Protein AF-A0A7C2C1P5-F1 (afdb_monomer)

Structure (mmCIF, N/CA/C/O backbone):
data_AF-A0A7C2C1P5-F1
#
_entry.id   AF-A0A7C2C1P5-F1
#
loop_
_atom_site.group_PDB
_atom_site.id
_atom_site.type_symbol
_atom_site.label_atom_id
_atom_site.label_alt_id
_atom_site.label_comp_id
_atom_site.label_asym_id
_atom_site.label_entity_id
_atom_site.label_seq_id
_atom_site.pdbx_PDB_ins_code
_atom_site.Cartn_x
_atom_site.Cartn_y
_atom_site.Cartn_z
_atom_site.occupancy
_atom_site.B_iso_or_equiv
_atom_site.auth_seq_id
_atom_site.auth_comp_id
_atom_site.auth_asym_id
_atom_site.auth_atom_id
_atom_site.pdbx_PDB_model_num
ATOM 1 N N . MET A 1 1 ? 1.024 17.976 -11.816 1.00 47.03 1 MET A N 1
ATOM 2 C CA . MET A 1 1 ? 0.638 16.989 -12.848 1.00 47.03 1 MET A CA 1
ATOM 3 C C . MET A 1 1 ? 0.686 15.662 -12.128 1.00 47.03 1 MET A C 1
ATOM 5 O O . MET A 1 1 ? 1.756 15.364 -11.622 1.00 47.03 1 MET A O 1
ATOM 9 N N . ASN A 1 2 ? -0.430 14.943 -11.997 1.00 51.06 2 ASN A N 1
ATOM 10 C CA . ASN A 1 2 ? -0.379 13.578 -11.468 1.00 51.06 2 ASN A CA 1
ATOM 11 C C . ASN A 1 2 ? 0.275 12.696 -12.532 1.00 51.06 2 ASN A C 1
ATOM 13 O O . ASN A 1 2 ? -0.129 12.732 -13.696 1.00 51.06 2 ASN A O 1
ATOM 17 N N . TYR A 1 3 ? 1.352 12.013 -12.151 1.00 60.16 3 TYR A N 1
ATOM 18 C CA . TYR A 1 3 ? 2.164 11.206 -13.061 1.00 60.16 3 TYR A CA 1
ATOM 19 C C . TYR A 1 3 ? 1.692 9.756 -13.147 1.00 60.16 3 TYR A C 1
ATOM 21 O O . TYR A 1 3 ? 2.109 9.067 -14.064 1.00 60.16 3 TYR A O 1
ATOM 29 N N . SER A 1 4 ? 0.807 9.291 -12.269 1.00 64.81 4 SER A N 1
ATOM 30 C CA . SER A 1 4 ? 0.294 7.925 -12.320 1.00 64.81 4 SER A CA 1
ATOM 31 C C . SER A 1 4 ? -1.225 7.921 -12.393 1.00 64.81 4 SER A C 1
ATOM 33 O O . SER A 1 4 ? -1.889 8.705 -11.718 1.00 64.81 4 SER A O 1
ATOM 35 N N . ALA A 1 5 ? -1.774 7.038 -13.226 1.00 74.25 5 ALA A N 1
ATOM 36 C CA . ALA A 1 5 ? -3.214 6.807 -13.286 1.00 74.25 5 ALA A CA 1
ATOM 37 C C . ALA A 1 5 ? -3.710 6.011 -12.068 1.00 74.25 5 ALA A C 1
ATOM 39 O O . ALA A 1 5 ? -4.882 6.101 -11.702 1.00 74.25 5 ALA A O 1
ATOM 40 N N . TYR A 1 6 ? -2.830 5.217 -11.453 1.00 86.88 6 TYR A N 1
ATOM 41 C CA . TYR A 1 6 ? -3.215 4.231 -10.457 1.00 86.88 6 TYR A CA 1
ATOM 42 C C . TYR A 1 6 ? -2.017 3.771 -9.623 1.00 86.88 6 TYR A C 1
ATOM 44 O O . TYR A 1 6 ? -0.975 3.413 -10.177 1.00 86.88 6 TYR A O 1
ATOM 52 N N . ALA A 1 7 ? -2.188 3.691 -8.308 1.00 92.06 7 ALA A N 1
ATOM 53 C CA . ALA A 1 7 ? -1.241 3.031 -7.421 1.00 92.06 7 ALA A CA 1
ATOM 54 C C . ALA A 1 7 ? -1.938 2.049 -6.483 1.00 92.06 7 ALA A C 1
ATOM 56 O O . ALA A 1 7 ? -3.107 2.203 -6.142 1.00 92.06 7 ALA A O 1
ATOM 57 N N . CYS A 1 8 ? -1.187 1.046 -6.052 1.00 95.19 8 CYS A N 1
ATOM 58 C CA . CYS A 1 8 ? -1.627 0.044 -5.103 1.00 95.19 8 CYS A CA 1
ATOM 59 C C . CYS A 1 8 ? -0.527 -0.210 -4.073 1.00 95.19 8 CYS A C 1
ATOM 61 O O . CYS A 1 8 ? 0.651 -0.314 -4.426 1.00 95.19 8 CYS A O 1
ATOM 63 N N . ALA A 1 9 ? -0.917 -0.336 -2.810 1.00 96.62 9 ALA A N 1
ATOM 64 C CA . ALA A 1 9 ? -0.057 -0.748 -1.717 1.00 96.62 9 ALA A CA 1
ATOM 65 C C . ALA A 1 9 ? -0.571 -2.059 -1.112 1.00 96.62 9 ALA A C 1
ATOM 67 O O . ALA A 1 9 ? -1.729 -2.159 -0.710 1.00 96.62 9 ALA A O 1
ATOM 68 N N . LEU A 1 10 ? 0.308 -3.054 -1.034 1.00 97.00 10 LEU A N 1
ATOM 69 C CA . LEU A 1 10 ? 0.086 -4.300 -0.314 1.00 97.00 10 LEU A CA 1
ATOM 70 C C . LEU A 1 10 ? 0.601 -4.127 1.109 1.00 97.00 10 LEU A C 1
ATOM 72 O O . LEU A 1 10 ? 1.766 -3.767 1.319 1.00 97.00 10 LEU A O 1
ATOM 76 N N . LEU A 1 11 ? -0.256 -4.422 2.078 1.00 96.62 11 LEU A N 1
ATOM 77 C CA . LEU A 1 11 ? 0.019 -4.234 3.494 1.00 96.62 11 LEU A CA 1
ATOM 78 C C . LEU A 1 11 ? -0.015 -5.578 4.231 1.00 96.62 11 LEU A C 1
ATOM 80 O O . LEU A 1 11 ? -0.901 -6.413 4.016 1.00 96.62 11 LEU A O 1
ATOM 84 N N . GLY A 1 12 ? 0.958 -5.773 5.120 1.00 95.31 12 GLY A N 1
ATOM 85 C CA . GLY A 1 12 ? 0.967 -6.869 6.090 1.00 95.31 12 GLY A CA 1
ATOM 86 C C . GLY A 1 12 ? 0.499 -6.414 7.471 1.00 95.31 12 GLY A C 1
ATOM 87 O O . GLY A 1 12 ? 0.129 -5.259 7.675 1.00 95.31 12 GLY A O 1
ATOM 88 N N . LYS A 1 13 ? 0.582 -7.311 8.457 1.00 94.00 13 LYS A N 1
ATOM 89 C CA . LYS A 1 13 ? 0.143 -7.063 9.846 1.00 94.00 13 LYS A CA 1
ATOM 90 C C . LYS A 1 13 ? 0.682 -5.786 10.488 1.00 94.00 13 LYS A C 1
ATOM 92 O O . LYS A 1 13 ? -0.022 -5.187 11.292 1.00 94.00 13 LYS A O 1
ATOM 97 N N . LYS A 1 14 ? 1.902 -5.367 10.144 1.00 93.06 14 LYS A N 1
ATOM 98 C CA . LYS A 1 14 ? 2.514 -4.148 10.695 1.00 93.06 14 LYS A CA 1
ATOM 99 C C . LYS A 1 14 ? 1.728 -2.883 10.361 1.00 93.06 14 LYS A C 1
ATOM 101 O O . LYS A 1 14 ? 1.739 -1.954 11.150 1.00 93.06 14 LYS A O 1
ATOM 106 N N . ALA A 1 15 ? 1.003 -2.850 9.242 1.00 94.44 15 ALA A N 1
ATOM 107 C CA . ALA A 1 15 ? 0.174 -1.699 8.887 1.00 94.44 15 ALA A CA 1
ATOM 108 C C . ALA A 1 15 ? -1.025 -1.495 9.834 1.00 94.44 15 ALA A C 1
ATOM 110 O O . ALA A 1 15 ? -1.658 -0.450 9.789 1.00 94.44 15 ALA A O 1
ATOM 111 N N . LEU A 1 16 ? -1.326 -2.470 10.700 1.00 95.12 16 LEU A N 1
ATOM 112 C CA . LEU A 1 16 ? -2.346 -2.364 11.748 1.00 95.12 16 LEU A CA 1
ATOM 113 C C . LEU A 1 16 ? -1.818 -1.695 13.031 1.00 95.12 16 LEU A C 1
ATOM 115 O O . LEU A 1 16 ? -2.535 -1.629 14.028 1.00 95.12 16 LEU A O 1
ATOM 119 N N . GLU A 1 17 ? -0.557 -1.262 13.058 1.00 96.31 17 GLU A N 1
ATOM 120 C CA . GLU A 1 17 ? -0.008 -0.493 14.175 1.00 96.31 17 GLU A CA 1
ATOM 121 C C . GLU A 1 17 ? -0.621 0.911 14.172 1.00 96.31 17 GLU A C 1
ATOM 123 O O . GLU A 1 17 ? -0.501 1.652 13.196 1.00 96.31 17 GLU A O 1
ATOM 128 N N . TRP A 1 18 ? -1.269 1.271 15.280 1.00 95.06 18 TRP A N 1
ATOM 129 C CA . TRP A 1 18 ? -1.959 2.549 15.449 1.00 95.06 18 TRP A CA 1
ATOM 130 C C . TRP A 1 18 ? -1.076 3.748 15.100 1.00 95.06 18 TRP A C 1
ATOM 132 O O . TRP A 1 18 ? -1.495 4.630 14.356 1.00 95.06 18 TRP A O 1
ATOM 142 N N . GLU A 1 19 ? 0.166 3.749 15.584 1.00 96.88 19 GLU A N 1
ATOM 143 C CA . GLU A 1 19 ? 1.115 4.837 15.361 1.00 96.88 19 GLU A CA 1
ATOM 144 C C . GLU A 1 19 ? 1.379 5.080 13.871 1.00 96.88 19 GLU A C 1
ATOM 146 O O . GLU A 1 19 ? 1.515 6.227 13.457 1.00 96.88 19 GLU A O 1
ATOM 151 N N . ARG A 1 20 ? 1.393 4.021 13.053 1.00 96.31 20 ARG A N 1
ATOM 152 C CA . ARG A 1 20 ? 1.585 4.139 11.601 1.00 96.31 20 ARG A CA 1
ATOM 153 C C . ARG A 1 20 ? 0.352 4.676 10.904 1.00 96.31 20 ARG A C 1
ATOM 155 O O . ARG A 1 20 ? 0.480 5.426 9.947 1.00 96.31 20 ARG A O 1
ATOM 162 N N . VAL A 1 21 ? -0.834 4.269 11.351 1.00 96.56 21 VAL A N 1
ATOM 163 C CA . VAL A 1 21 ? -2.097 4.782 10.805 1.00 96.56 21 VAL A CA 1
ATOM 164 C C . VAL A 1 21 ? -2.243 6.268 11.129 1.00 96.56 21 VAL A C 1
ATOM 166 O O . VAL A 1 21 ? -2.655 7.040 10.269 1.00 96.56 21 VAL A O 1
ATOM 169 N N . LEU A 1 22 ? -1.839 6.684 12.330 1.00 96.81 22 LEU A N 1
ATOM 170 C CA . LEU A 1 22 ? -1.813 8.093 12.706 1.00 96.81 22 LEU A CA 1
ATOM 171 C C . LEU A 1 22 ? -0.812 8.886 11.853 1.00 96.81 22 LEU A C 1
ATOM 173 O O . LEU A 1 22 ? -1.205 9.865 11.228 1.00 96.81 22 LEU A O 1
ATOM 177 N N . GLU A 1 23 ? 0.441 8.426 11.751 1.00 97.31 23 GLU A N 1
ATOM 178 C CA . GLU A 1 23 ? 1.470 9.053 10.900 1.00 97.31 23 GLU A CA 1
ATOM 179 C C . GLU A 1 23 ? 1.011 9.143 9.434 1.00 97.31 23 GLU A C 1
ATOM 181 O O . GLU A 1 23 ? 1.215 10.153 8.762 1.00 97.31 23 GLU A O 1
ATOM 186 N N . LEU A 1 24 ? 0.320 8.111 8.943 1.00 96.38 24 LEU A N 1
ATOM 187 C CA . LEU A 1 24 ? -0.246 8.092 7.599 1.00 96.38 24 LEU A CA 1
ATOM 188 C C . LEU A 1 24 ? -1.259 9.219 7.379 1.00 96.38 24 LEU A C 1
ATOM 190 O O . LEU A 1 24 ? -1.215 9.865 6.334 1.00 96.38 24 LEU A O 1
ATOM 194 N N . LEU A 1 25 ? -2.179 9.432 8.320 1.00 96.12 25 LEU A N 1
ATOM 195 C CA . LEU A 1 25 ? -3.213 10.464 8.199 1.00 96.12 25 LEU A CA 1
ATOM 196 C C . LEU A 1 25 ? -2.680 11.870 8.479 1.00 96.12 25 LEU A C 1
ATOM 198 O O . LEU A 1 25 ? -3.229 12.833 7.955 1.00 96.12 25 LEU A O 1
ATOM 202 N N . GLU A 1 26 ? -1.596 12.010 9.242 1.00 95.56 26 GLU A N 1
ATOM 203 C CA . GLU A 1 26 ? -0.880 13.285 9.352 1.00 95.56 26 GLU A CA 1
ATOM 204 C C . GLU A 1 26 ? -0.265 13.696 8.002 1.00 95.56 26 GLU A C 1
ATOM 206 O O . GLU A 1 26 ? -0.374 14.858 7.598 1.00 95.56 26 GLU A O 1
ATOM 211 N N . GLU A 1 27 ? 0.332 12.747 7.276 1.00 95.88 27 GLU A N 1
ATOM 212 C CA . GLU A 1 27 ? 0.961 12.999 5.972 1.00 95.88 27 GLU A CA 1
ATOM 213 C C . GLU A 1 27 ? -0.054 13.060 4.815 1.00 95.88 27 GLU A C 1
ATOM 215 O O . GLU A 1 27 ? 0.116 13.836 3.868 1.00 95.88 27 GLU A O 1
ATOM 220 N N . ILE A 1 28 ? -1.130 12.268 4.877 1.00 94.12 28 ILE A N 1
ATOM 221 C CA . ILE A 1 28 ? -2.174 12.192 3.843 1.00 94.12 28 ILE A CA 1
ATOM 222 C C . ILE A 1 28 ? -3.577 12.235 4.490 1.00 94.12 28 ILE A C 1
ATOM 224 O O . ILE A 1 28 ? -4.273 11.218 4.537 1.00 94.12 28 ILE A O 1
ATOM 228 N N . PRO A 1 29 ? -4.047 13.412 4.950 1.00 92.50 29 PRO A N 1
ATOM 229 C CA . PRO A 1 29 ? -5.311 13.519 5.690 1.00 92.50 29 PRO A CA 1
ATOM 230 C C . PRO A 1 29 ? -6.550 13.081 4.902 1.00 92.50 29 PRO A C 1
ATOM 232 O O . PRO A 1 29 ? -7.489 12.536 5.466 1.00 92.50 29 PRO A O 1
ATOM 235 N N . ASP A 1 30 ? -6.555 13.296 3.585 1.00 92.38 30 ASP A N 1
ATOM 236 C CA . ASP A 1 30 ? -7.673 12.953 2.699 1.00 92.38 30 ASP A CA 1
ATOM 237 C C . ASP A 1 30 ? -7.624 11.506 2.175 1.00 92.38 30 ASP A C 1
ATOM 239 O O . ASP A 1 30 ? -8.400 11.132 1.292 1.00 92.38 30 ASP A O 1
ATOM 243 N N . LEU A 1 31 ? -6.702 10.677 2.680 1.00 92.88 31 LEU A N 1
ATOM 244 C CA . LEU A 1 31 ? -6.544 9.296 2.225 1.00 92.88 31 LEU A CA 1
ATOM 245 C C . LEU A 1 31 ? -7.828 8.458 2.370 1.00 92.88 31 LEU A C 1
ATOM 247 O O . LEU A 1 31 ? -8.183 7.799 1.388 1.00 92.88 31 LEU A O 1
ATOM 251 N N . PRO A 1 32 ? -8.562 8.478 3.506 1.00 91.25 32 PRO A N 1
ATOM 252 C C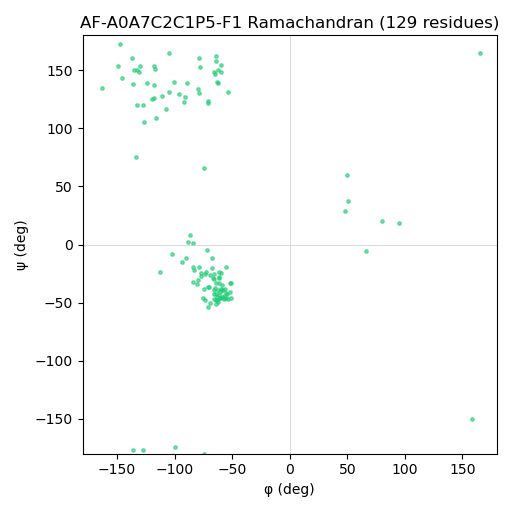A . PRO A 1 32 ? -9.761 7.649 3.674 1.00 91.25 32 PRO A CA 1
ATOM 253 C C . PRO A 1 32 ? -10.872 7.957 2.662 1.00 91.25 32 PRO A C 1
ATOM 255 O O . PRO A 1 32 ? -11.707 7.106 2.371 1.00 91.25 32 PRO A O 1
ATOM 258 N N . GLU A 1 33 ? -10.883 9.169 2.108 1.00 91.12 33 GLU A N 1
ATOM 259 C CA . GLU A 1 33 ? -11.888 9.629 1.146 1.00 91.12 33 GLU A CA 1
ATOM 260 C C . GLU A 1 33 ? -11.576 9.178 -0.290 1.00 91.12 33 GLU A C 1
ATOM 262 O O . GLU A 1 33 ? -12.467 9.144 -1.144 1.00 91.12 33 GLU A O 1
ATOM 267 N N . ARG A 1 34 ? -10.305 8.866 -0.570 1.00 91.19 34 ARG A N 1
ATOM 268 C CA . ARG A 1 34 ? -9.776 8.588 -1.916 1.00 91.19 34 ARG A CA 1
ATOM 269 C C . ARG A 1 34 ? -9.337 7.146 -2.120 1.00 91.19 34 ARG A C 1
ATOM 271 O O . ARG A 1 34 ? -9.253 6.716 -3.270 1.00 91.19 34 ARG A O 1
ATOM 278 N N . ALA A 1 35 ? -9.014 6.440 -1.042 1.00 93.88 35 ALA A N 1
ATOM 279 C CA . ALA A 1 35 ? -8.503 5.083 -1.098 1.00 93.88 35 ALA A CA 1
ATOM 280 C C . ALA A 1 35 ? -9.628 4.044 -1.060 1.00 93.88 35 ALA A C 1
ATOM 282 O O . ALA A 1 35 ? -10.558 4.142 -0.260 1.00 93.88 35 ALA A O 1
ATOM 283 N N . GLU A 1 36 ? -9.503 3.002 -1.877 1.00 96.06 36 GLU A N 1
ATOM 284 C CA . GLU A 1 36 ? -10.273 1.771 -1.704 1.00 96.06 36 GLU A CA 1
ATOM 285 C C . GLU A 1 36 ? -9.425 0.766 -0.924 1.00 96.06 36 GLU A C 1
ATOM 287 O O . GLU A 1 36 ? -8.266 0.530 -1.266 1.00 96.06 36 GLU A O 1
ATOM 292 N N . VAL A 1 37 ? -9.990 0.191 0.143 1.00 95.75 37 VAL A N 1
ATOM 293 C CA . VAL A 1 37 ? -9.297 -0.795 0.978 1.00 95.75 37 VAL A CA 1
ATOM 294 C C . VAL A 1 37 ? -10.050 -2.115 0.975 1.00 95.75 37 VAL A C 1
ATOM 296 O O . VAL A 1 37 ? -11.228 -2.165 1.333 1.00 95.75 37 VAL A O 1
ATOM 299 N N . TYR A 1 38 ? -9.364 -3.197 0.622 1.00 95.88 38 TYR A N 1
ATOM 300 C CA . TYR A 1 38 ? -9.939 -4.542 0.615 1.00 95.88 38 TYR A CA 1
ATOM 301 C C . TYR A 1 38 ? -8.901 -5.613 0.960 1.00 95.88 38 TYR A C 1
ATOM 303 O O . TYR A 1 38 ? -7.716 -5.334 1.119 1.00 95.88 38 TYR A O 1
ATOM 311 N N . LEU A 1 39 ? -9.361 -6.854 1.122 1.00 95.31 39 LEU A N 1
ATOM 312 C CA . LEU A 1 39 ? -8.522 -8.014 1.411 1.00 95.31 39 LEU A CA 1
ATOM 313 C C . LEU A 1 39 ? -8.498 -8.948 0.199 1.00 95.31 39 LEU A C 1
ATOM 315 O O . LEU A 1 39 ? -9.553 -9.389 -0.256 1.00 95.31 39 LEU A O 1
ATOM 319 N N . GLU A 1 40 ? -7.307 -9.317 -0.261 1.00 93.00 40 GLU A N 1
ATOM 320 C CA . GLU A 1 40 ? -7.119 -10.327 -1.305 1.00 93.00 40 GLU A 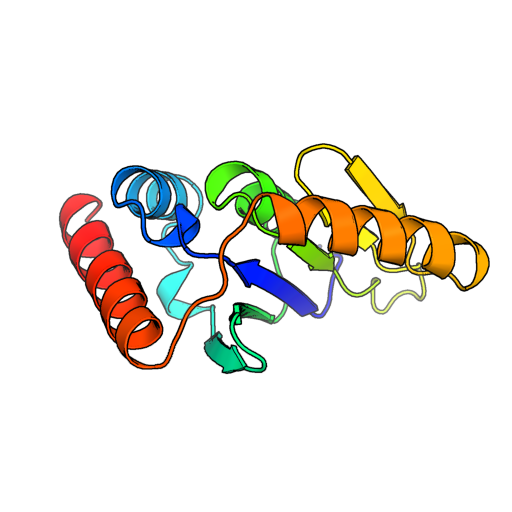CA 1
ATOM 321 C C . GLU A 1 40 ? -5.834 -11.123 -1.040 1.00 93.00 40 GLU A C 1
ATOM 323 O O . GLU A 1 40 ? -4.861 -10.598 -0.507 1.00 93.00 40 GLU A O 1
ATOM 328 N N . ASP A 1 41 ? -5.838 -12.429 -1.325 1.00 86.69 41 ASP A N 1
ATOM 329 C CA . ASP A 1 41 ? -4.663 -13.314 -1.212 1.00 86.69 41 ASP A CA 1
ATOM 330 C C . ASP A 1 41 ? -3.856 -13.226 0.109 1.00 86.69 41 ASP A C 1
ATOM 332 O O . ASP A 1 41 ? -2.656 -13.512 0.151 1.00 86.69 41 ASP A O 1
ATOM 336 N N . GLY A 1 42 ? -4.518 -12.880 1.220 1.00 88.50 42 GLY A N 1
ATOM 337 C CA . GLY A 1 42 ? -3.889 -12.745 2.538 1.00 88.50 42 GLY A CA 1
ATOM 338 C C . GLY A 1 42 ? -3.143 -11.424 2.763 1.00 88.50 42 GLY A C 1
ATOM 339 O O . GLY A 1 42 ? -2.306 -11.357 3.663 1.00 88.50 42 GLY A O 1
ATOM 340 N N . TYR A 1 43 ? -3.439 -10.382 1.983 1.00 92.25 43 TYR A N 1
ATOM 341 C CA . TYR A 1 43 ? -2.911 -9.023 2.154 1.00 92.25 43 TYR A CA 1
ATOM 342 C C . TYR A 1 43 ? -4.038 -7.992 2.119 1.00 92.25 43 TYR A C 1
ATOM 344 O O . TYR A 1 43 ? -5.037 -8.186 1.424 1.00 92.25 43 TYR A O 1
ATOM 352 N N . LEU A 1 44 ? -3.871 -6.892 2.860 1.00 96.00 44 LEU A N 1
ATOM 353 C CA . LEU A 1 44 ? -4.710 -5.716 2.659 1.00 96.00 44 LEU A CA 1
ATOM 354 C C . LEU A 1 44 ? -4.176 -4.969 1.443 1.00 96.00 44 LEU A C 1
ATOM 356 O O . LEU A 1 44 ? -2.968 -4.756 1.320 1.00 96.00 44 LEU A O 1
ATOM 360 N N . PHE A 1 45 ? -5.085 -4.576 0.572 1.00 96.62 45 PHE A N 1
ATOM 361 C CA . PHE A 1 45 ? -4.829 -3.742 -0.583 1.00 96.62 45 PHE A CA 1
ATOM 362 C C . PHE A 1 45 ? -5.356 -2.354 -0.278 1.00 96.62 45 PHE A C 1
ATOM 364 O O . PHE A 1 45 ? -6.488 -2.214 0.177 1.00 96.62 45 PHE A O 1
ATOM 371 N N . LEU A 1 46 ? -4.526 -1.348 -0.525 1.00 96.38 46 LEU A N 1
ATOM 372 C CA . LEU A 1 46 ? -4.917 0.052 -0.531 1.00 96.38 46 LEU A CA 1
ATOM 373 C C . LEU A 1 46 ? -4.705 0.575 -1.950 1.00 96.38 46 LEU A C 1
ATOM 375 O O . LEU A 1 46 ? -3.566 0.697 -2.409 1.00 96.38 46 LEU A O 1
ATOM 379 N N . GLU A 1 47 ? -5.800 0.833 -2.653 1.00 95.94 47 GLU A N 1
ATOM 380 C CA . GLU A 1 47 ? -5.799 1.329 -4.025 1.00 95.94 47 GLU A CA 1
ATOM 381 C C . GLU A 1 47 ? -6.055 2.829 -4.077 1.00 95.94 47 GLU A C 1
ATOM 383 O O . GLU A 1 47 ? -6.915 3.356 -3.373 1.00 95.94 47 GLU A O 1
ATOM 388 N N . LEU A 1 48 ? -5.329 3.510 -4.960 1.00 92.81 48 LEU A N 1
ATOM 389 C CA . LEU A 1 48 ? -5.453 4.936 -5.215 1.00 92.81 48 LEU A CA 1
ATOM 390 C C . LEU A 1 48 ? -5.636 5.183 -6.708 1.00 92.81 48 LEU A C 1
ATOM 392 O O . LEU A 1 48 ? -4.750 4.885 -7.515 1.00 92.81 48 LEU A O 1
ATOM 396 N N . ALA A 1 49 ? -6.761 5.797 -7.066 1.00 88.69 49 ALA A N 1
ATOM 397 C CA . ALA A 1 49 ? -6.938 6.404 -8.377 1.00 88.69 49 ALA A CA 1
ATOM 398 C C . ALA A 1 49 ? -6.229 7.767 -8.409 1.00 88.69 49 ALA A C 1
ATOM 400 O O . ALA A 1 49 ? -6.428 8.592 -7.516 1.00 88.69 49 ALA A O 1
ATOM 401 N N . GLU A 1 50 ? -5.414 7.999 -9.440 1.00 86.00 50 GLU A N 1
ATOM 402 C CA . GLU A 1 50 ? -4.671 9.252 -9.644 1.00 86.00 50 GLU A CA 1
ATOM 403 C C . GLU A 1 50 ? -3.895 9.727 -8.393 1.00 86.00 50 GLU A C 1
ATOM 405 O O . GLU A 1 50 ? -4.156 10.826 -7.881 1.00 86.00 50 GLU A O 1
ATOM 410 N N . PRO A 1 51 ? -2.948 8.924 -7.866 1.00 88.12 51 PRO A N 1
ATOM 411 C CA . PRO A 1 51 ? -2.154 9.330 -6.713 1.00 88.12 51 PRO A CA 1
ATOM 412 C C . PRO A 1 51 ? -1.368 10.617 -7.011 1.00 88.12 51 PRO A C 1
ATOM 414 O O . PRO A 1 51 ? -0.948 10.886 -8.146 1.00 88.12 51 PRO A O 1
ATOM 417 N N . ARG A 1 52 ? -1.158 11.418 -5.968 1.00 89.06 52 ARG A N 1
ATOM 418 C CA . ARG A 1 52 ? -0.257 12.570 -5.985 1.00 89.06 52 ARG A CA 1
ATOM 419 C C . ARG A 1 52 ? 1.174 12.081 -6.198 1.00 89.06 52 ARG A C 1
ATOM 421 O O . ARG A 1 52 ? 1.518 10.935 -5.912 1.00 89.06 52 ARG A O 1
ATOM 428 N N . GLU A 1 53 ? 2.020 12.979 -6.690 1.00 86.75 53 GLU A N 1
ATOM 429 C CA . GLU A 1 53 ? 3.454 12.717 -6.809 1.00 86.75 53 GLU A CA 1
ATOM 430 C C . GLU A 1 53 ? 4.019 12.279 -5.448 1.00 86.75 53 GLU A C 1
ATOM 432 O O . GLU A 1 53 ? 3.723 12.890 -4.425 1.00 86.75 53 GLU A O 1
ATOM 437 N N . GLU A 1 54 ? 4.775 11.183 -5.450 1.00 88.31 54 GLU A N 1
ATOM 438 C CA . GLU A 1 54 ? 5.382 10.548 -4.271 1.00 88.31 54 GLU A CA 1
ATOM 439 C C . GLU A 1 54 ? 4.436 9.920 -3.228 1.00 88.31 54 GLU A C 1
ATOM 441 O O . GLU A 1 54 ? 4.919 9.211 -2.346 1.00 88.31 54 GLU A O 1
ATOM 446 N N . GLU A 1 55 ? 3.111 10.055 -3.357 1.00 91.12 55 GLU A N 1
ATOM 447 C CA . GLU A 1 55 ? 2.126 9.550 -2.375 1.00 91.12 55 GLU A CA 1
ATOM 448 C C . GLU A 1 55 ? 2.293 8.048 -2.103 1.00 91.12 55 GLU A C 1
ATOM 450 O O . GLU A 1 55 ? 2.299 7.593 -0.962 1.00 91.12 55 GLU A O 1
ATOM 455 N N . VAL A 1 56 ? 2.537 7.268 -3.155 1.00 91.88 56 VAL A N 1
ATOM 456 C CA . VAL A 1 56 ? 2.762 5.823 -3.044 1.00 91.88 56 VAL A CA 1
ATOM 457 C C . VAL A 1 56 ? 4.056 5.470 -2.290 1.00 91.88 56 VAL A C 1
ATOM 459 O O . VAL A 1 56 ? 4.130 4.445 -1.614 1.00 91.88 56 VAL A O 1
ATOM 462 N N . TRP A 1 57 ? 5.081 6.319 -2.354 1.00 94.62 57 TRP A N 1
ATOM 463 C CA . TRP A 1 57 ? 6.343 6.095 -1.643 1.00 94.62 57 TRP A CA 1
ATOM 464 C C . TRP A 1 57 ? 6.231 6.488 -0.172 1.00 94.62 57 TRP A C 1
ATOM 466 O O . TRP A 1 57 ? 6.841 5.834 0.675 1.00 94.62 57 TRP A O 1
ATOM 476 N N . VAL A 1 58 ? 5.388 7.476 0.141 1.00 95.62 58 VAL A N 1
ATOM 477 C CA . VAL A 1 58 ? 4.973 7.778 1.517 1.00 95.62 58 VAL A CA 1
ATOM 478 C C . VAL A 1 58 ? 4.257 6.566 2.125 1.00 95.62 58 VAL A C 1
ATOM 480 O O . VAL A 1 58 ? 4.646 6.113 3.203 1.00 95.62 58 VAL A O 1
ATOM 483 N N . LEU A 1 59 ? 3.318 5.944 1.396 1.00 95.50 59 LEU A N 1
ATOM 484 C CA . LEU A 1 59 ? 2.674 4.691 1.826 1.00 95.50 59 LEU A CA 1
ATOM 485 C C . LEU A 1 59 ? 3.693 3.573 2.087 1.00 95.50 59 LEU A C 1
ATOM 487 O O . LEU A 1 59 ? 3.640 2.912 3.126 1.00 95.50 59 LEU A O 1
ATOM 491 N N . ALA A 1 60 ? 4.642 3.370 1.168 1.00 96.75 60 ALA A N 1
ATOM 492 C CA . ALA A 1 60 ? 5.695 2.364 1.318 1.00 96.75 60 ALA A CA 1
ATOM 493 C C . ALA A 1 60 ? 6.548 2.590 2.577 1.00 96.75 60 ALA A C 1
ATOM 495 O O . ALA A 1 60 ? 6.930 1.629 3.251 1.00 96.75 60 ALA A O 1
ATOM 496 N N . ALA A 1 61 ? 6.851 3.849 2.897 1.00 97.06 61 ALA A N 1
ATOM 497 C CA . ALA A 1 61 ? 7.658 4.225 4.051 1.00 97.06 61 ALA A CA 1
ATOM 498 C C . ALA A 1 61 ? 6.917 4.015 5.377 1.00 97.06 61 ALA A C 1
ATOM 500 O O . ALA A 1 61 ? 7.432 3.304 6.247 1.00 97.06 61 ALA A O 1
ATOM 501 N N . ILE A 1 62 ? 5.719 4.589 5.506 1.00 97.25 62 ILE A N 1
ATOM 502 C CA . ILE A 1 62 ? 4.955 4.625 6.761 1.00 97.25 62 ILE A CA 1
ATOM 503 C C . ILE A 1 62 ? 4.358 3.256 7.076 1.00 97.25 62 ILE A C 1
ATOM 505 O O . ILE A 1 62 ? 4.521 2.733 8.178 1.00 97.25 62 ILE A O 1
ATOM 509 N N . LEU A 1 63 ? 3.714 2.622 6.095 1.00 96.38 63 LEU A N 1
ATOM 510 C CA . LEU A 1 63 ? 3.010 1.354 6.306 1.00 96.38 63 LEU A CA 1
ATOM 511 C C . LEU A 1 63 ? 3.898 0.125 6.108 1.00 96.38 63 LEU A C 1
A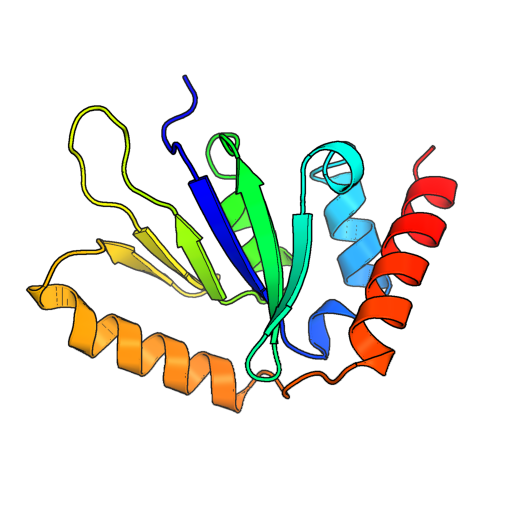TOM 513 O O . LEU A 1 63 ? 3.413 -1.001 6.203 1.00 96.38 63 LEU A O 1
ATOM 517 N N . GLU A 1 64 ? 5.189 0.327 5.817 1.00 95.88 64 GLU A N 1
ATOM 518 C CA . GLU A 1 64 ? 6.090 -0.744 5.372 1.00 95.88 64 GLU A CA 1
ATOM 519 C C . GLU A 1 64 ? 5.491 -1.542 4.209 1.00 95.88 64 GLU A C 1
ATOM 521 O O . GLU A 1 64 ? 5.634 -2.760 4.130 1.00 95.88 64 GLU A O 1
ATOM 526 N N . ALA A 1 65 ? 4.794 -0.853 3.306 1.00 97.06 65 ALA A N 1
ATOM 527 C CA . ALA A 1 65 ? 4.066 -1.482 2.220 1.00 97.06 65 ALA A CA 1
ATOM 528 C C . ALA A 1 65 ? 4.986 -1.920 1.076 1.00 97.06 65 ALA A C 1
ATOM 530 O O . ALA A 1 65 ? 6.027 -1.312 0.802 1.00 97.06 65 ALA A O 1
ATOM 531 N N . PHE A 1 66 ? 4.545 -2.949 0.356 1.00 97.50 66 PHE A N 1
ATOM 532 C CA . PHE A 1 66 ? 5.032 -3.205 -0.991 1.00 97.50 66 PHE A CA 1
ATOM 533 C C . PHE A 1 66 ? 4.109 -2.506 -1.974 1.00 97.50 66 PHE A C 1
ATOM 535 O O . PHE A 1 66 ? 2.911 -2.770 -1.989 1.00 97.50 66 PHE A O 1
ATOM 542 N N . VAL A 1 67 ? 4.654 -1.629 -2.801 1.00 97.00 67 VAL A N 1
ATOM 543 C CA . VAL A 1 67 ? 3.850 -0.748 -3.638 1.00 97.00 67 VAL A CA 1
ATOM 544 C C . VAL A 1 67 ? 4.074 -0.973 -5.119 1.00 97.00 67 VAL A C 1
ATOM 546 O O . VAL A 1 67 ? 5.143 -1.406 -5.557 1.00 97.00 67 VAL A O 1
ATOM 549 N N . LEU A 1 68 ? 3.044 -0.644 -5.886 1.00 94.81 68 LEU A N 1
ATOM 550 C CA . LEU A 1 68 ? 3.032 -0.620 -7.334 1.00 94.81 68 LEU A CA 1
ATOM 551 C C . LEU A 1 68 ? 2.397 0.693 -7.785 1.00 94.81 68 LEU A C 1
ATOM 553 O O . LEU A 1 68 ? 1.239 0.963 -7.497 1.00 94.81 68 LEU A O 1
ATOM 557 N N . GLU A 1 69 ? 3.153 1.481 -8.532 1.00 92.88 69 GLU A N 1
ATOM 558 C CA . GLU A 1 69 ? 2.720 2.695 -9.209 1.00 92.88 69 GLU A CA 1
ATOM 559 C C . GLU A 1 69 ? 2.646 2.405 -10.710 1.00 92.88 69 GLU A C 1
ATOM 561 O O . GLU A 1 69 ? 3.653 2.078 -11.348 1.00 92.88 69 GLU A O 1
ATOM 566 N N . ALA A 1 70 ? 1.454 2.488 -11.299 1.00 86.31 70 ALA A N 1
ATOM 567 C CA . ALA A 1 70 ? 1.308 2.360 -12.741 1.00 86.31 70 ALA A CA 1
ATOM 568 C C . ALA A 1 70 ? 2.009 3.534 -13.440 1.00 86.31 70 ALA A C 1
ATOM 570 O O . ALA A 1 70 ? 2.060 4.648 -12.923 1.00 86.31 70 ALA A O 1
ATOM 571 N N . GLY A 1 71 ? 2.570 3.284 -14.623 1.00 79.69 71 GLY A N 1
ATOM 572 C CA . GLY A 1 71 ? 3.256 4.327 -15.383 1.00 79.69 71 GLY A CA 1
ATOM 573 C C . GLY A 1 71 ? 2.309 5.448 -15.824 1.00 79.69 71 GLY A C 1
ATOM 574 O O . GLY A 1 71 ? 1.092 5.250 -15.854 1.00 79.69 71 GLY A O 1
ATOM 575 N N . PRO A 1 72 ? 2.853 6.614 -16.205 1.00 74.75 72 PRO A N 1
ATOM 576 C CA . PRO A 1 72 ? 2.049 7.705 -16.730 1.00 74.75 72 PRO A CA 1
ATOM 577 C C . PRO A 1 72 ? 1.352 7.312 -18.028 1.00 74.75 72 PRO A C 1
ATOM 579 O O . PRO A 1 72 ? 1.930 6.631 -18.881 1.00 74.75 72 PRO A O 1
ATOM 582 N N . ASP A 1 73 ? 0.183 7.906 -18.261 1.00 66.69 73 ASP A N 1
ATOM 583 C CA . ASP A 1 73 ? -0.542 7.827 -19.537 1.00 66.69 73 ASP A CA 1
ATOM 584 C C . ASP A 1 73 ? 0.303 8.293 -20.740 1.00 66.69 73 ASP A C 1
ATOM 586 O O . ASP A 1 73 ? 0.019 7.954 -21.889 1.00 66.69 73 ASP A O 1
ATOM 590 N N . SER A 1 74 ? 1.380 9.051 -20.493 1.00 65.31 74 SER A N 1
ATOM 591 C CA . SER A 1 74 ? 2.357 9.476 -21.502 1.00 65.31 74 SER A CA 1
ATOM 592 C C . SER A 1 74 ? 3.269 8.349 -22.018 1.00 65.31 74 SER A C 1
ATOM 594 O O . SER A 1 74 ? 4.037 8.582 -22.954 1.00 65.31 74 SER A O 1
ATOM 596 N N . GLY A 1 75 ? 3.170 7.134 -21.463 1.00 70.50 75 GLY A N 1
ATOM 597 C CA . GLY A 1 75 ? 3.830 5.926 -21.971 1.00 70.50 75 GLY A CA 1
ATOM 598 C C . GLY A 1 75 ? 5.179 5.585 -21.327 1.00 70.50 75 GLY A C 1
ATOM 599 O O . GLY A 1 75 ? 5.954 4.829 -21.913 1.00 70.50 75 GLY A O 1
ATOM 600 N N . GLY A 1 76 ? 5.480 6.141 -20.150 1.00 80.44 76 GLY A N 1
ATOM 601 C CA . GLY A 1 76 ? 6.633 5.742 -19.331 1.00 80.44 76 GLY A CA 1
ATOM 602 C C . GLY A 1 76 ? 6.373 4.451 -18.538 1.00 80.44 76 GLY A C 1
ATOM 603 O O . GLY A 1 76 ? 5.214 4.078 -18.350 1.00 80.44 76 GLY A O 1
ATOM 604 N N . PRO A 1 77 ? 7.420 3.745 -18.067 1.00 86.25 77 PRO A N 1
ATOM 605 C CA . PRO A 1 77 ? 7.228 2.596 -17.191 1.00 86.25 77 PRO A CA 1
ATOM 606 C C . PRO A 1 77 ? 6.643 3.038 -15.845 1.00 86.25 77 PRO A C 1
ATOM 608 O O . PRO A 1 77 ? 6.932 4.131 -15.359 1.00 86.25 77 PRO A O 1
ATOM 611 N N . GLY A 1 78 ? 5.840 2.163 -15.243 1.00 91.44 78 GLY A N 1
ATOM 612 C CA . GLY A 1 78 ? 5.505 2.273 -13.827 1.00 91.44 78 GLY A CA 1
ATOM 613 C C . GLY A 1 78 ? 6.671 1.853 -12.943 1.00 91.44 78 GLY A C 1
ATOM 614 O O . GLY A 1 78 ? 7.718 1.429 -13.439 1.00 91.44 78 GLY A O 1
ATOM 615 N N . TRP A 1 79 ? 6.472 1.915 -11.637 1.00 94.56 79 TRP A N 1
ATOM 616 C CA . TRP A 1 79 ? 7.474 1.572 -10.636 1.00 94.56 79 TRP A CA 1
ATOM 617 C C . TRP A 1 79 ? 6.873 0.663 -9.577 1.00 94.56 79 TRP A C 1
ATOM 619 O O . TRP A 1 79 ? 5.682 0.715 -9.303 1.00 94.56 79 TRP A O 1
ATOM 629 N N . ALA A 1 80 ? 7.687 -0.196 -8.980 1.00 96.50 80 ALA A N 1
ATOM 630 C CA . ALA A 1 80 ? 7.254 -0.994 -7.842 1.00 96.50 80 ALA A CA 1
ATOM 631 C C . ALA A 1 80 ? 8.417 -1.285 -6.899 1.00 96.50 80 ALA A C 1
ATOM 633 O O . ALA A 1 80 ? 9.580 -1.318 -7.318 1.00 96.50 80 ALA A O 1
ATOM 634 N N . GLY A 1 81 ? 8.105 -1.505 -5.627 1.00 97.19 81 GLY A N 1
ATOM 635 C CA . GLY A 1 81 ? 9.110 -1.786 -4.613 1.00 97.19 81 GLY A CA 1
ATOM 636 C C . GLY A 1 81 ? 8.638 -1.500 -3.199 1.00 97.19 81 GLY A C 1
ATOM 637 O O . GLY A 1 81 ? 7.464 -1.637 -2.881 1.00 97.19 81 GLY A O 1
ATOM 638 N N . THR A 1 82 ? 9.584 -1.131 -2.349 1.00 97.00 82 THR A N 1
ATOM 639 C CA . THR A 1 82 ? 9.385 -0.840 -0.926 1.00 97.00 82 THR A CA 1
ATOM 640 C C . THR A 1 82 ? 10.152 0.432 -0.565 1.00 97.00 82 THR A C 1
ATOM 642 O O . THR A 1 82 ? 10.805 1.039 -1.419 1.00 97.00 82 THR A O 1
ATOM 645 N N . LYS A 1 83 ? 10.139 0.829 0.710 1.00 94.06 83 LYS A N 1
ATOM 646 C CA . LYS A 1 83 ? 10.943 1.963 1.194 1.00 94.06 83 LYS A CA 1
ATOM 647 C C . LYS A 1 83 ? 12.456 1.781 0.996 1.00 94.06 83 LYS A C 1
ATOM 649 O O . LYS A 1 83 ? 13.191 2.760 0.922 1.00 94.06 83 LYS A O 1
ATOM 654 N N . GLU A 1 84 ? 12.940 0.542 0.908 1.00 93.56 84 GLU A N 1
ATOM 655 C CA . GLU A 1 84 ? 14.361 0.226 0.716 1.00 93.56 84 GLU A CA 1
ATOM 656 C C . GLU A 1 84 ? 14.824 0.386 -0.739 1.00 93.56 84 GLU A C 1
ATOM 658 O O . GLU A 1 84 ? 16.026 0.486 -0.998 1.00 93.56 84 GLU A O 1
ATOM 663 N N . GLY A 1 85 ? 13.897 0.393 -1.696 1.00 94.19 85 GLY A N 1
ATOM 664 C CA . GLY A 1 85 ? 14.216 0.590 -3.101 1.00 94.19 85 GLY A CA 1
ATOM 665 C C . GLY A 1 85 ? 13.078 0.218 -4.040 1.00 94.19 85 GLY A C 1
ATOM 666 O O . GLY A 1 85 ? 12.146 -0.501 -3.682 1.00 94.19 85 GLY A O 1
ATOM 667 N N . SER A 1 86 ? 13.199 0.677 -5.282 1.00 95.50 86 SER A N 1
ATOM 668 C CA . SER A 1 86 ? 12.212 0.471 -6.337 1.00 95.50 86 SER A CA 1
ATOM 669 C C . SER A 1 86 ? 12.866 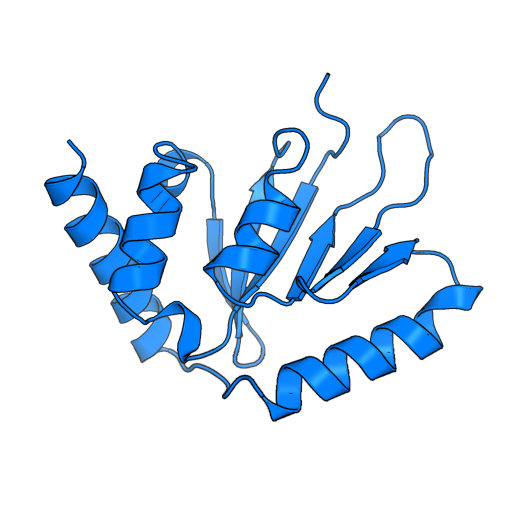0.110 -7.667 1.00 95.50 86 SER A C 1
ATOM 671 O O . SER A 1 86 ? 14.063 0.320 -7.887 1.00 95.50 86 SER A O 1
ATOM 673 N N . VAL A 1 87 ? 12.071 -0.476 -8.558 1.00 96.00 87 VAL A N 1
ATOM 674 C CA . VAL A 1 87 ? 12.468 -0.801 -9.929 1.00 96.00 87 VAL A CA 1
ATOM 675 C C . VAL A 1 87 ? 11.369 -0.412 -10.905 1.00 96.00 87 VAL A C 1
ATOM 677 O O . VAL A 1 87 ? 10.184 -0.482 -10.582 1.00 96.00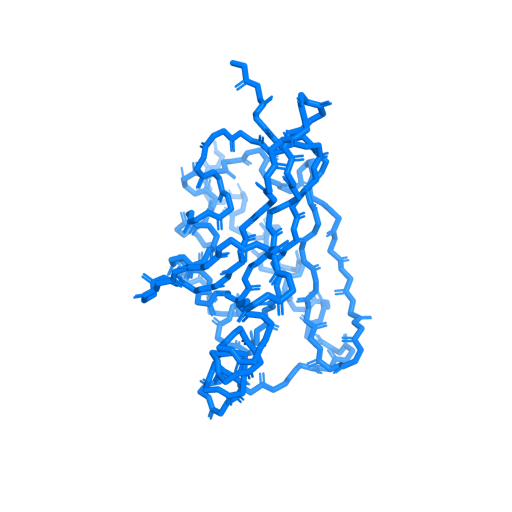 87 VAL A O 1
ATOM 680 N N . GLU A 1 88 ? 11.763 -0.063 -12.127 1.00 95.44 88 GLU A N 1
ATOM 681 C CA . GLU A 1 88 ? 10.818 0.136 -13.225 1.00 95.44 88 GLU A CA 1
ATOM 682 C C . GLU A 1 88 ? 10.095 -1.179 -13.551 1.00 95.44 88 GLU A C 1
ATOM 684 O O . GLU A 1 88 ? 10.725 -2.243 -13.622 1.00 95.44 88 GLU A O 1
ATOM 689 N N . LEU A 1 89 ? 8.795 -1.101 -13.829 1.00 91.69 89 LEU A N 1
ATOM 690 C CA . LEU A 1 89 ? 7.936 -2.202 -14.266 1.00 91.69 89 LEU A CA 1
ATOM 691 C C . LEU A 1 89 ? 8.200 -2.564 -15.733 1.00 91.69 89 LEU A C 1
ATOM 693 O O . LEU A 1 89 ? 7.358 -2.405 -16.616 1.00 91.69 89 LEU A O 1
ATOM 697 N N . LEU A 1 90 ? 9.401 -3.075 -15.986 1.00 92.12 90 LEU A N 1
ATOM 698 C CA . LEU A 1 90 ? 9.849 -3.572 -17.280 1.00 92.12 90 LEU A CA 1
ATOM 699 C C . LEU A 1 90 ? 10.156 -5.074 -17.202 1.00 92.12 90 LEU A C 1
ATOM 701 O O . LEU A 1 90 ? 10.602 -5.555 -16.154 1.00 92.12 90 LEU A O 1
ATOM 705 N N . PRO A 1 91 ? 10.006 -5.838 -18.304 1.00 93.44 91 PRO A N 1
ATOM 706 C CA . PRO A 1 91 ? 10.246 -7.283 -18.308 1.00 93.44 91 PRO A CA 1
ATOM 707 C C . PRO A 1 91 ? 11.611 -7.709 -17.747 1.00 93.44 91 PRO A C 1
ATOM 709 O O . PRO A 1 91 ? 11.718 -8.762 -17.120 1.00 93.44 91 PRO A O 1
ATOM 712 N N . GLN A 1 92 ? 12.655 -6.895 -17.941 1.00 96.12 92 GLN A N 1
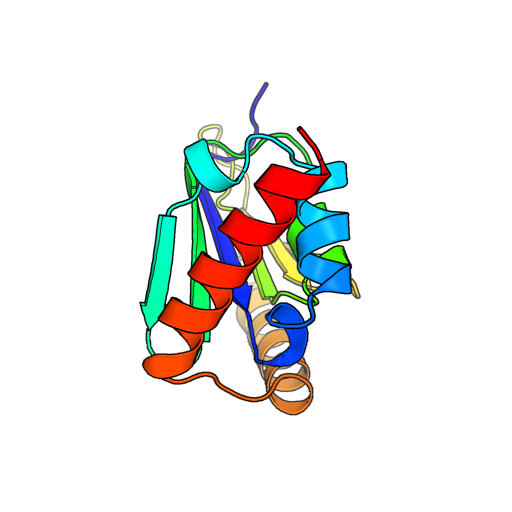ATOM 713 C CA . GLN A 1 92 ? 14.011 -7.184 -17.461 1.00 96.12 92 GLN A CA 1
ATOM 714 C C . GLN A 1 92 ? 14.130 -7.104 -15.930 1.00 96.12 92 GLN A C 1
ATOM 716 O O . GLN A 1 92 ? 14.980 -7.782 -15.352 1.00 96.12 92 GLN A O 1
ATOM 721 N N . ASN A 1 93 ? 13.269 -6.317 -15.280 1.00 96.75 93 ASN A N 1
ATOM 722 C CA . ASN A 1 93 ? 13.292 -6.083 -13.837 1.00 96.75 93 ASN A CA 1
ATOM 723 C C . ASN A 1 93 ? 12.368 -7.027 -13.061 1.00 96.75 93 ASN A C 1
ATOM 725 O O . ASN A 1 93 ? 12.550 -7.178 -11.854 1.00 96.75 93 ASN A O 1
ATOM 729 N N . LEU A 1 94 ? 11.432 -7.721 -13.722 1.00 94.69 94 LEU A N 1
ATOM 730 C CA . LEU A 1 94 ? 10.489 -8.636 -13.059 1.00 94.69 94 LEU A CA 1
ATOM 731 C C . LEU A 1 94 ? 11.169 -9.684 -12.151 1.00 94.69 94 LEU A C 1
ATOM 733 O O . LEU A 1 94 ? 10.682 -9.896 -11.041 1.00 9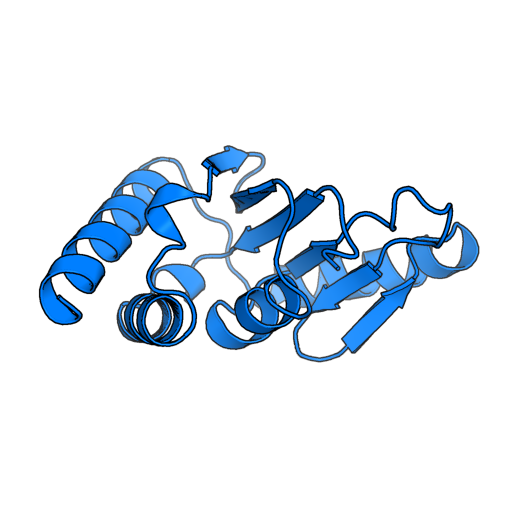4.69 94 LEU A O 1
ATOM 737 N N . PRO A 1 95 ? 12.313 -10.305 -12.519 1.00 97.69 95 PRO A N 1
A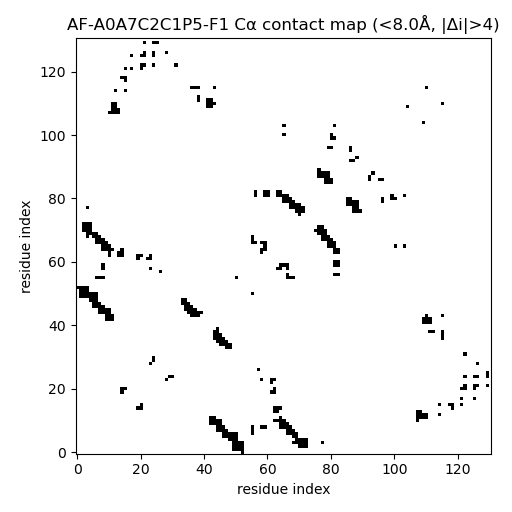TOM 738 C CA . PRO A 1 95 ? 13.001 -11.232 -11.615 1.00 97.69 95 PRO A CA 1
ATOM 739 C C . PRO A 1 95 ? 13.588 -10.565 -10.362 1.00 97.69 95 PRO A C 1
ATOM 741 O O . PRO A 1 95 ? 13.756 -11.214 -9.329 1.00 97.69 95 PRO A O 1
ATOM 744 N N . LEU A 1 96 ? 13.964 -9.285 -10.442 1.00 97.25 96 LEU A N 1
ATOM 745 C CA . LEU A 1 96 ? 14.413 -8.521 -9.280 1.00 97.25 96 LEU A CA 1
ATOM 746 C C . LEU A 1 96 ? 13.218 -8.131 -8.410 1.00 97.25 96 LEU A C 1
ATOM 748 O O . LEU A 1 96 ? 13.253 -8.393 -7.211 1.00 97.25 96 LEU A O 1
ATOM 752 N N . LEU A 1 97 ? 12.145 -7.632 -9.022 1.00 96.94 97 LEU A N 1
ATOM 753 C CA . LEU A 1 97 ? 10.909 -7.279 -8.330 1.00 96.94 97 LEU A CA 1
ATOM 754 C C . LEU A 1 97 ? 10.326 -8.468 -7.556 1.00 96.94 97 LEU A C 1
ATOM 756 O O . LEU A 1 97 ? 9.993 -8.336 -6.385 1.00 96.94 97 LEU A O 1
ATOM 760 N N . ALA A 1 98 ? 10.302 -9.658 -8.163 1.00 96.88 98 ALA A N 1
ATOM 761 C CA . ALA A 1 98 ? 9.858 -10.877 -7.492 1.00 96.88 98 ALA A CA 1
ATOM 762 C C . ALA A 1 98 ? 10.703 -11.199 -6.246 1.00 96.88 98 ALA A C 1
ATOM 764 O O . ALA A 1 98 ? 10.169 -11.625 -5.227 1.00 96.88 98 ALA A O 1
ATOM 765 N N . ARG A 1 99 ? 12.023 -10.967 -6.288 1.00 97.62 99 ARG A N 1
ATOM 766 C CA . ARG A 1 99 ? 12.896 -11.159 -5.117 1.00 97.62 99 ARG A CA 1
ATOM 767 C C . ARG A 1 99 ? 12.656 -10.114 -4.034 1.00 97.62 99 ARG A C 1
ATOM 769 O O . ARG A 1 99 ? 12.739 -10.465 -2.862 1.00 97.62 99 ARG A O 1
ATOM 776 N N . MET A 1 100 ? 12.372 -8.872 -4.420 1.00 97.50 100 MET A N 1
ATOM 777 C CA . MET A 1 100 ? 12.008 -7.807 -3.484 1.00 97.50 100 MET A CA 1
ATOM 778 C C . MET A 1 100 ? 10.688 -8.133 -2.786 1.00 97.50 100 MET A C 1
ATOM 780 O O . MET A 1 100 ? 10.637 -8.112 -1.562 1.00 97.50 100 MET A O 1
ATOM 784 N N . TYR A 1 101 ? 9.668 -8.544 -3.543 1.00 96.00 101 TYR A N 1
ATOM 785 C CA . TYR A 1 101 ? 8.384 -8.981 -2.994 1.00 96.00 101 TYR A CA 1
ATOM 786 C C . TYR A 1 101 ? 8.545 -10.167 -2.034 1.00 96.00 101 TYR A C 1
ATOM 788 O O . TYR A 1 101 ? 8.024 -10.159 -0.925 1.00 96.00 101 TYR A O 1
ATOM 796 N N . GLU A 1 102 ? 9.333 -11.173 -2.412 1.00 96.12 102 GLU A N 1
ATOM 797 C CA . GLU A 1 102 ? 9.613 -12.329 -1.555 1.00 96.12 102 GLU A CA 1
ATOM 798 C C . GLU A 1 102 ? 10.383 -11.966 -0.277 1.00 96.12 102 GLU A C 1
ATOM 800 O O . GLU A 1 102 ? 10.198 -12.618 0.750 1.00 96.12 102 GLU A O 1
ATOM 805 N N . ALA A 1 103 ? 11.264 -10.964 -0.326 1.00 95.81 103 ALA A N 1
ATOM 806 C CA . ALA A 1 103 ? 11.948 -10.452 0.859 1.00 95.81 103 ALA A CA 1
ATOM 807 C C . ALA A 1 103 ? 10.964 -9.714 1.773 1.00 95.81 103 ALA A C 1
ATOM 809 O O . ALA A 1 103 ? 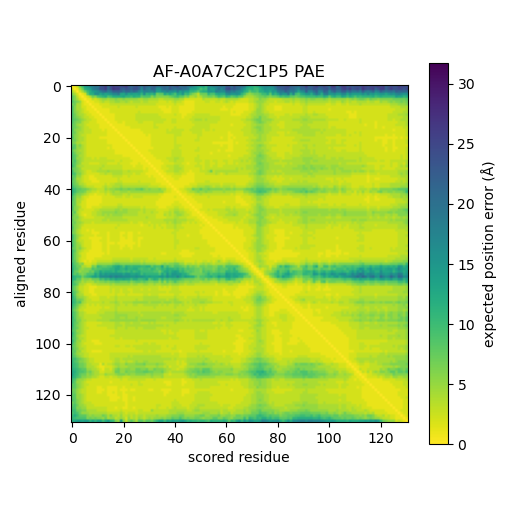10.844 -10.074 2.941 1.00 95.81 103 ALA A O 1
ATOM 810 N N . TRP A 1 104 ? 10.191 -8.786 1.208 1.00 96.06 104 TRP A N 1
ATOM 811 C CA . TRP A 1 104 ? 9.138 -8.060 1.911 1.00 96.06 104 TRP A CA 1
ATOM 812 C C . TRP A 1 104 ? 8.150 -9.007 2.603 1.00 96.06 104 TRP A C 1
ATOM 814 O O . TRP A 1 104 ? 7.888 -8.863 3.796 1.00 96.06 104 TRP A O 1
ATOM 824 N N . ARG A 1 105 ? 7.683 -10.049 1.903 1.00 94.44 105 ARG A N 1
ATOM 825 C CA . ARG A 1 105 ? 6.740 -11.046 2.435 1.00 94.44 105 ARG A CA 1
ATOM 826 C C . ARG A 1 105 ? 7.287 -11.831 3.628 1.00 94.44 105 ARG A C 1
ATOM 828 O O . ARG A 1 105 ? 6.525 -12.305 4.460 1.00 94.44 105 ARG A O 1
ATOM 835 N N . ARG A 1 106 ? 8.606 -12.027 3.725 1.00 94.12 106 ARG A N 1
ATOM 836 C CA . ARG A 1 106 ? 9.204 -12.720 4.884 1.00 94.12 106 ARG A CA 1
ATOM 837 C C . ARG A 1 106 ? 9.193 -11.866 6.145 1.00 94.12 106 ARG A C 1
ATOM 839 O O . ARG A 1 106 ? 9.271 -12.422 7.235 1.00 94.12 106 ARG A O 1
ATOM 846 N N . GLU A 1 107 ? 9.133 -10.551 5.986 1.00 92.25 107 GLU A N 1
ATOM 847 C CA . GLU A 1 107 ? 9.187 -9.576 7.076 1.00 92.25 107 GLU A CA 1
ATOM 848 C C . GLU A 1 107 ? 7.806 -9.007 7.431 1.00 92.25 107 GLU A C 1
ATOM 850 O O . GLU A 1 107 ? 7.674 -8.299 8.432 1.00 92.25 107 GLU A O 1
ATOM 855 N N . ASN A 1 108 ? 6.789 -9.330 6.627 1.00 91.06 108 ASN A N 1
ATOM 856 C CA . ASN A 1 108 ? 5.423 -8.844 6.756 1.00 91.06 108 ASN A CA 1
ATOM 857 C C . ASN A 1 108 ? 4.451 -10.023 6.795 1.00 91.06 108 ASN A C 1
ATOM 859 O O . ASN A 1 108 ? 4.191 -10.672 5.783 1.00 91.06 108 ASN A O 1
ATOM 863 N N . GLU A 1 109 ? 3.932 -10.307 7.991 1.00 92.88 109 GLU A N 1
ATOM 864 C CA . GLU A 1 109 ? 2.967 -11.385 8.195 1.00 92.88 109 GLU A CA 1
ATOM 865 C C . GLU A 1 109 ? 1.668 -11.123 7.405 1.00 92.88 109 GLU A C 1
ATOM 867 O O . GLU A 1 109 ? 1.192 -9.980 7.393 1.00 92.88 109 GLU A O 1
ATOM 872 N N . PRO A 1 110 ? 1.077 -12.160 6.776 1.00 91.12 110 PRO A N 1
ATOM 873 C CA . PRO A 1 110 ? -0.217 -12.055 6.110 1.00 91.12 110 PRO A CA 1
ATOM 874 C C . PRO A 1 110 ? -1.339 -11.628 7.063 1.00 91.12 110 PRO A C 1
ATOM 876 O O . PRO A 1 110 ? -1.307 -11.899 8.267 1.00 91.12 110 PRO A O 1
ATOM 879 N N . VAL A 1 111 ? -2.369 -11.017 6.495 1.00 92.69 111 VAL A N 1
ATOM 880 C CA . VAL A 1 111 ? -3.605 -10.614 7.178 1.00 92.69 111 VAL A CA 1
ATOM 881 C C . VAL A 1 111 ? -4.773 -11.547 6.831 1.00 92.69 111 VAL A C 1
ATOM 883 O O . VAL A 1 111 ? -4.710 -12.329 5.880 1.00 92.69 111 VAL A O 1
ATOM 886 N N . GLY A 1 112 ? -5.846 -11.485 7.617 1.00 89.12 112 GLY A N 1
ATOM 887 C CA . GLY A 1 112 ? -7.100 -12.207 7.394 1.00 89.12 112 GLY A CA 1
ATOM 888 C C . GLY A 1 112 ? -8.331 -11.298 7.418 1.00 89.12 112 GLY A C 1
ATOM 889 O O . GLY A 1 112 ? -8.227 -10.089 7.575 1.00 89.12 112 GLY A O 1
ATOM 890 N N . GLU A 1 113 ? -9.522 -11.892 7.294 1.00 86.88 113 GLU A N 1
ATOM 891 C CA . GLU A 1 113 ? -10.799 -11.156 7.193 1.00 86.88 113 GLU A CA 1
ATOM 892 C C . GLU A 1 113 ? -11.033 -10.172 8.349 1.00 86.88 113 GLU A C 1
ATOM 894 O O . GLU A 1 113 ? -11.409 -9.029 8.113 1.00 86.88 113 GLU A O 1
ATOM 899 N N . GLY A 1 114 ? -10.735 -10.575 9.589 1.00 92.38 114 GLY A N 1
ATOM 900 C CA . GLY A 1 114 ? -10.884 -9.694 10.752 1.00 92.38 114 GLY A CA 1
ATOM 901 C C . GLY A 1 114 ? -9.914 -8.507 10.768 1.00 92.38 114 GLY A C 1
ATOM 902 O O . GLY A 1 114 ? -10.181 -7.514 11.434 1.00 92.38 114 GLY A O 1
ATOM 903 N N . ASP A 1 115 ? -8.806 -8.578 10.029 1.00 94.94 115 ASP A N 1
ATOM 904 C CA . ASP A 1 115 ? -7.822 -7.495 9.981 1.00 94.94 115 ASP A CA 1
ATOM 905 C C . ASP A 1 115 ? -8.272 -6.331 9.104 1.00 94.94 115 ASP A C 1
ATOM 907 O O . ASP A 1 115 ? -7.881 -5.198 9.366 1.00 94.94 115 ASP A O 1
ATOM 911 N N . LEU A 1 116 ? -9.119 -6.584 8.100 1.00 95.75 116 LEU A N 1
ATOM 912 C CA . LEU A 1 116 ? -9.724 -5.515 7.308 1.00 95.75 116 LEU A CA 1
ATOM 913 C C . LEU A 1 116 ? -10.610 -4.634 8.193 1.00 95.75 116 LEU A C 1
ATOM 915 O O . LEU A 1 116 ? -10.487 -3.413 8.174 1.00 95.75 116 LEU A O 1
ATOM 919 N N . GLU A 1 117 ? -11.466 -5.253 9.009 1.00 95.50 117 GLU A N 1
ATOM 920 C CA . GLU A 1 117 ? -12.319 -4.526 9.956 1.00 95.50 117 GLU A CA 1
ATOM 921 C C . GLU A 1 117 ? -11.484 -3.734 10.969 1.00 95.50 117 GLU A C 1
ATOM 923 O O . GLU A 1 117 ? -11.807 -2.583 11.262 1.00 95.50 117 GLU A O 1
ATOM 928 N N . VAL A 1 118 ? -10.388 -4.323 11.462 1.00 96.44 118 VAL A N 1
ATOM 929 C CA . VAL A 1 118 ? -9.448 -3.647 12.368 1.00 96.44 118 VAL A CA 1
ATOM 930 C C . VAL A 1 118 ? -8.805 -2.444 11.689 1.00 96.44 118 VAL A C 1
ATOM 932 O O . VAL A 1 118 ? -8.819 -1.360 12.261 1.00 96.44 118 VAL A O 1
ATOM 935 N N . PHE A 1 119 ? -8.279 -2.595 10.474 1.00 96.38 119 PHE A N 1
ATOM 936 C CA . PHE A 1 119 ? -7.626 -1.495 9.767 1.00 96.38 119 PHE A CA 1
ATOM 937 C C . PHE A 1 119 ? -8.584 -0.332 9.491 1.00 96.38 119 PHE A C 1
ATOM 939 O O . PHE A 1 119 ? -8.242 0.820 9.741 1.00 96.38 119 PHE A O 1
ATOM 946 N N . LEU A 1 120 ? -9.810 -0.627 9.048 1.00 95.56 120 LEU A N 1
ATOM 947 C CA . LEU A 1 120 ? -10.837 0.393 8.818 1.00 95.56 120 LEU A CA 1
ATOM 948 C C . LEU A 1 120 ? -11.259 1.096 10.117 1.00 95.56 120 LEU A C 1
ATOM 950 O O . LEU A 1 120 ? -11.508 2.301 10.113 1.00 95.56 120 LEU A O 1
ATOM 954 N N . ALA A 1 121 ? -11.333 0.362 11.231 1.00 96.00 121 ALA A N 1
ATOM 955 C CA . ALA A 1 121 ? -11.611 0.949 12.537 1.00 96.00 121 ALA A CA 1
ATOM 956 C C . ALA A 1 121 ? -10.474 1.873 13.001 1.00 96.00 121 ALA A C 1
ATOM 958 O O . ALA A 1 121 ? -10.759 2.970 13.474 1.00 96.00 121 ALA A O 1
ATOM 959 N N . LEU A 1 122 ? -9.214 1.463 12.810 1.00 96.62 122 LEU A N 1
ATOM 960 C CA . LEU A 1 122 ? -8.041 2.284 13.125 1.00 96.62 122 LEU A CA 1
ATOM 961 C C . LEU A 1 122 ? -8.005 3.556 12.274 1.00 96.62 122 LEU A C 1
ATOM 963 O O . LEU A 1 122 ? -7.792 4.633 12.814 1.00 96.62 122 LEU A O 1
ATOM 967 N N . LEU A 1 123 ? -8.260 3.462 10.966 1.00 95.25 123 LEU A N 1
ATOM 968 C CA . LEU A 1 123 ? -8.317 4.645 10.097 1.00 95.25 123 LEU A CA 1
ATOM 969 C C . LEU A 1 123 ? -9.330 5.670 10.612 1.00 95.25 123 LEU A C 1
ATOM 971 O O . LEU A 1 123 ? -9.018 6.851 10.715 1.00 95.25 123 LEU A O 1
ATOM 975 N N . ARG A 1 124 ? -10.524 5.206 10.986 1.00 94.38 124 ARG A N 1
ATOM 976 C CA . ARG A 1 124 ? -11.576 6.077 11.510 1.00 94.38 124 ARG A CA 1
ATOM 977 C C . ARG A 1 124 ? -11.206 6.704 12.852 1.00 94.38 124 ARG A C 1
ATOM 979 O O . ARG A 1 124 ? -11.445 7.887 13.056 1.00 94.38 124 ARG A O 1
ATOM 986 N N . GLU A 1 125 ? -10.694 5.912 13.788 1.00 95.12 125 GLU A N 1
ATOM 987 C CA . GLU A 1 125 ? -10.307 6.431 15.102 1.00 95.12 125 GLU A CA 1
ATOM 988 C C . GLU A 1 125 ? -9.186 7.472 14.945 1.00 95.12 125 GLU A C 1
ATOM 990 O O . GLU A 1 125 ? -9.202 8.491 15.629 1.00 95.12 125 GLU A O 1
ATOM 995 N N . ALA A 1 126 ? -8.230 7.252 14.033 1.00 93.56 126 ALA A N 1
ATOM 996 C CA . ALA A 1 126 ? -7.104 8.163 13.833 1.00 93.56 126 ALA A CA 1
ATOM 997 C C . ALA A 1 126 ? -7.549 9.471 13.166 1.00 93.56 126 ALA A C 1
ATOM 999 O O . ALA A 1 126 ? -7.088 10.542 13.549 1.00 93.56 126 ALA A O 1
ATOM 1000 N N . GLU A 1 127 ? -8.500 9.408 12.233 1.00 91.88 127 GLU A N 1
ATOM 1001 C CA . GLU A 1 127 ? -9.128 10.590 11.633 1.00 91.88 127 GLU A CA 1
ATOM 1002 C C . GLU A 1 127 ? -9.788 11.493 12.693 1.00 91.88 127 GLU A C 1
ATOM 1004 O O . GLU A 1 127 ? -9.662 12.715 12.626 1.00 91.88 127 GLU A O 1
ATOM 1009 N N . GLU A 1 128 ? -10.439 10.907 13.707 1.00 91.06 128 GLU A N 1
ATOM 1010 C CA . GLU A 1 128 ? -11.063 11.652 14.812 1.00 91.06 128 GLU A CA 1
ATOM 1011 C C . GLU A 1 128 ? -10.039 12.390 15.704 1.00 91.06 128 GLU A C 1
ATOM 1013 O O . GLU A 1 128 ? -10.398 13.394 16.318 1.00 91.06 128 GLU A O 1
ATOM 1018 N N . GLU A 1 129 ? -8.782 11.934 15.769 1.00 88.62 129 GLU A N 1
ATOM 1019 C CA . GLU A 1 129 ? -7.703 12.574 16.547 1.00 88.62 129 GLU A CA 1
ATOM 1020 C C . GLU A 1 129 ? -7.020 13.717 15.774 1.00 88.62 129 GLU A C 1
ATOM 1022 O O . GLU A 1 129 ? -6.566 14.693 16.375 1.00 88.62 129 GLU A O 1
ATOM 1027 N N . VAL A 1 130 ? -6.941 13.608 14.443 1.00 86.56 130 VAL A N 1
ATOM 1028 C CA . VAL A 1 130 ? -6.285 14.609 13.578 1.00 86.56 130 VAL A CA 1
ATOM 1029 C C . VAL A 1 130 ? -7.222 15.786 13.229 1.00 86.56 130 VAL A C 1
ATOM 1031 O O . VAL A 1 130 ? -6.739 16.858 12.850 1.00 86.56 130 VAL A O 1
ATOM 1034 N N . ALA A 1 131 ? -8.544 15.615 13.369 1.00 80.88 131 ALA A N 1
ATOM 1035 C CA . ALA A 1 131 ? -9.586 16.612 13.060 1.00 80.88 131 ALA A CA 1
ATOM 1036 C C . ALA A 1 131 ? -9.759 17.726 14.118 1.00 80.88 131 ALA A C 1
ATOM 1038 O O . ALA A 1 131 ? -9.907 18.906 13.707 1.00 80.88 131 ALA A O 1
#

Radius of gyration: 14.38 Å; Cα contacts (8 Å, |Δi|>4): 240; chains: 1; bounding box: 27×30×38 Å

Sequence (131 aa):
MNYSAYACALLGKKALEWERVLELLEEIPDLPERAEVYLEDGYLFLELAEPREEEVWVLAAILEAFVLEAGPDSGGPGWAGTKEGSVELLPQNLPLLARMYEAWRRENEPVGEGDLEVFLALLREAEEEVA

Nearest PDB structures (foldseek):
  6wxo-assembly1_B  TM=3.807E-01  e=7.913E-02  synthetic construct
  2rdo-assembly1_7  TM=4.177E-01  e=1.095E-01  Escherichia coli
  5zwm-assembly1_C  TM=3.618E-01  e=9.617E-02  Saccharomyces cerevisiae S288C
  5lj5-assembly1_C  TM=4.182E-01  e=4.288E-01  Saccharomyces cerevisiae
  2npf-assembly2_B  TM=3.657E-01  e=2.549E-01  Saccharomyces cerevisiae

Foldseek 3Di:
DQFFQKKKWWAFPQLLPLVLLLVLCVVVVCQVVAWDWDDDPQTIMTMGGRDHVCNQQSCLVSRVTWMWTQGGPVDAFTWTAHNVDIDTPDPVCVVVSVVRVVVSPVVGHGHDPVVSVSSVVSNVVSSVVVD

Mean predicted aligned error: 3.89 Å

Solvent-accessible surface area (backbone atoms only — not comparable to full-atom values): 7059 Å² total; per-residue (Å²): 128,66,54,25,62,34,33,39,32,42,30,30,51,69,43,65,38,64,72,39,44,39,56,43,40,72,78,40,69,65,43,81,84,59,45,50,76,49,77,56,100,41,27,38,38,42,34,28,72,53,38,55,79,65,48,64,55,52,45,9,54,57,37,65,12,46,28,41,37,43,30,28,93,89,72,53,68,19,38,34,38,39,67,91,47,72,44,56,66,42,86,87,38,48,73,55,52,52,52,50,51,57,52,51,53,75,77,31,52,69,39,55,78,71,47,54,59,50,43,56,49,47,52,53,57,37,50,69,74,76,107

pLDDT: mean 91.61, std 8.67, range [47.03, 97.69]

Secondary structure (DSSP, 8-state):
----SEEEEEE-GGGG-HHHHHHHHHH-TTHHHHEEEEEETTEEEEEEESPPTTHHHHHHHHS--EEEEPPPTTT---EEEETTEEEESSTTTHHHHHHHHHHHHHHS----HHHHHHHHHHHHHHHHHH-

Organism: NCBI:txid540988